Protein AF-A0A1G9WQI9-F1 (afdb_monomer_lite)

Foldseek 3Di:
DDDDPPPPPPPPPDPVVPDDPVRVVVVVVVVVVPCDPVNVVVVVCCVVPVDDPDPPDPDDDDDDDDDDDDPVCVVVCVVVPDDDDDDDDPDDDPPVVVVVVVVVVVVVVVVVVVVVVVVVVVVVVVVVVD

Structure (mmCIF, N/CA/C/O backbone):
data_AF-A0A1G9WQI9-F1
#
_entry.id   AF-A0A1G9WQI9-F1
#
loop_
_atom_site.group_PDB
_atom_site.id
_atom_site.type_symbol
_atom_site.label_atom_id
_atom_site.label_alt_id
_atom_site.label_comp_id
_atom_site.label_asym_id
_atom_site.label_entity_id
_atom_site.label_seq_id
_atom_site.pdbx_PDB_ins_code
_atom_site.Cartn_x
_atom_site.Cartn_y
_atom_site.Cartn_z
_atom_site.occupancy
_atom_site.B_iso_or_equiv
_atom_site.auth_seq_id
_atom_site.auth_comp_id
_atom_site.auth_asym_id
_atom_site.auth_atom_id
_atom_site.pdbx_PDB_model_num
ATOM 1 N N . MET A 1 1 ? 47.492 -28.132 3.626 1.00 38.50 1 MET A N 1
ATOM 2 C CA . MET A 1 1 ? 46.701 -26.914 3.863 1.00 38.50 1 MET A CA 1
ATOM 3 C C . MET A 1 1 ? 47.165 -25.924 2.818 1.00 38.50 1 MET A C 1
ATOM 5 O O . MET A 1 1 ? 48.304 -25.493 2.900 1.00 38.50 1 MET A O 1
ATOM 9 N N . ALA A 1 2 ? 46.373 -25.748 1.763 1.00 44.03 2 ALA A N 1
ATOM 10 C CA . ALA A 1 2 ? 46.532 -24.643 0.828 1.00 44.03 2 ALA A CA 1
ATOM 11 C C . ALA A 1 2 ? 45.592 -23.553 1.345 1.00 44.03 2 ALA A C 1
ATOM 13 O O . ALA A 1 2 ? 44.427 -23.853 1.609 1.00 44.03 2 ALA A O 1
ATOM 14 N N . GLU A 1 3 ? 46.137 -22.375 1.622 1.00 46.25 3 GLU A N 1
ATOM 15 C CA . GLU A 1 3 ? 45.360 -21.202 2.004 1.00 46.25 3 GLU A CA 1
ATOM 16 C C . GLU A 1 3 ? 44.671 -20.694 0.737 1.00 46.25 3 GLU A C 1
ATOM 18 O O . GLU A 1 3 ? 45.319 -20.401 -0.266 1.00 46.25 3 GLU A O 1
ATOM 23 N N . ASP A 1 4 ? 43.346 -20.736 0.775 1.00 50.75 4 ASP A N 1
ATOM 24 C CA . ASP A 1 4 ? 42.438 -20.236 -0.244 1.00 50.75 4 ASP A CA 1
ATOM 25 C C . ASP A 1 4 ? 42.383 -18.712 -0.065 1.00 50.75 4 ASP A C 1
ATOM 27 O O . ASP A 1 4 ? 41.780 -18.217 0.887 1.00 50.75 4 ASP A O 1
ATOM 31 N N . GLU A 1 5 ? 43.098 -17.960 -0.906 1.00 54.00 5 GLU A N 1
ATOM 32 C CA . GLU A 1 5 ? 42.885 -16.515 -1.041 1.00 54.00 5 GLU A CA 1
ATOM 33 C C . GLU A 1 5 ? 41.552 -16.301 -1.770 1.00 54.00 5 GLU A C 1
ATOM 35 O O . GLU A 1 5 ? 41.498 -16.029 -2.969 1.00 54.00 5 GLU A O 1
ATOM 40 N N . GLU A 1 6 ? 40.455 -16.447 -1.028 1.00 50.56 6 GLU A N 1
ATOM 41 C CA . GLU A 1 6 ? 39.161 -15.888 -1.395 1.00 50.56 6 GLU A CA 1
ATOM 42 C C . GLU A 1 6 ? 39.285 -14.362 -1.283 1.00 50.56 6 GLU A C 1
ATOM 44 O O . GLU A 1 6 ? 39.071 -13.763 -0.228 1.00 50.56 6 GLU A O 1
ATOM 49 N N . THR A 1 7 ? 39.679 -13.707 -2.377 1.00 51.81 7 THR A N 1
ATOM 50 C CA . THR A 1 7 ? 39.376 -12.290 -2.597 1.00 51.81 7 THR A CA 1
ATOM 51 C C . THR A 1 7 ? 37.861 -12.139 -2.669 1.00 51.81 7 THR A C 1
ATOM 53 O O . THR A 1 7 ? 37.278 -12.115 -3.752 1.00 51.81 7 THR A O 1
ATOM 56 N N . GLY A 1 8 ? 37.224 -12.094 -1.500 1.00 46.09 8 GLY A N 1
ATOM 57 C CA . GLY A 1 8 ? 35.852 -11.653 -1.349 1.00 46.09 8 GLY A CA 1
ATOM 58 C C . GLY A 1 8 ? 35.792 -10.184 -1.736 1.00 46.09 8 GLY A C 1
ATOM 59 O O . GLY A 1 8 ? 36.440 -9.340 -1.116 1.00 46.09 8 GLY A O 1
ATOM 60 N N . GLU A 1 9 ? 35.050 -9.881 -2.792 1.00 54.41 9 GLU A N 1
ATOM 61 C CA . GLU A 1 9 ? 34.632 -8.518 -3.085 1.00 54.41 9 GLU A CA 1
ATOM 62 C C . GLU A 1 9 ? 33.808 -8.038 -1.883 1.00 54.41 9 GLU A C 1
ATOM 64 O O . GLU A 1 9 ? 32.671 -8.468 -1.676 1.00 54.41 9 GLU A O 1
ATOM 69 N N . GLU A 1 10 ? 34.410 -7.208 -1.028 1.00 46.00 10 GLU A N 1
ATOM 70 C CA . GLU A 1 10 ? 33.687 -6.583 0.073 1.00 46.00 10 GLU A CA 1
ATOM 71 C C . GLU A 1 10 ? 32.509 -5.796 -0.517 1.00 46.00 10 GLU A C 1
ATOM 73 O O . GLU A 1 10 ? 32.714 -4.988 -1.433 1.00 46.00 10 GLU A O 1
ATOM 78 N N . PRO A 1 11 ? 31.271 -5.978 -0.022 1.00 51.12 11 PRO A N 1
ATOM 79 C CA . PRO A 1 11 ? 30.208 -5.071 -0.394 1.00 51.12 11 PRO A CA 1
ATOM 80 C C . PRO A 1 11 ? 30.623 -3.693 0.127 1.00 51.12 11 PRO A C 1
ATOM 82 O O . PRO A 1 11 ? 30.712 -3.482 1.337 1.00 51.12 11 PRO A O 1
ATOM 85 N N . GLN A 1 12 ? 30.903 -2.762 -0.787 1.00 52.47 12 GLN A N 1
ATOM 86 C CA . GLN A 1 12 ? 31.061 -1.342 -0.484 1.00 52.47 12 GLN A CA 1
ATOM 87 C C . GLN A 1 12 ? 29.726 -0.837 0.076 1.00 52.47 12 GLN A C 1
ATOM 89 O O . GLN A 1 12 ? 28.878 -0.347 -0.654 1.00 52.47 12 GLN A O 1
ATOM 94 N N . ASN A 1 13 ? 29.484 -1.061 1.362 1.00 55.41 13 ASN A N 1
ATOM 95 C CA . ASN A 1 13 ? 28.204 -0.791 2.018 1.00 55.41 13 ASN A CA 1
ATOM 96 C C . ASN A 1 13 ? 28.437 -0.096 3.366 1.00 55.41 13 ASN A C 1
ATOM 98 O O . ASN A 1 13 ? 27.803 -0.407 4.367 1.00 55.41 13 ASN A O 1
ATOM 102 N N . GLY A 1 14 ? 29.410 0.821 3.396 1.00 48.91 14 GLY A N 1
ATOM 103 C CA . GLY A 1 14 ? 29.753 1.617 4.581 1.00 48.91 14 GLY A CA 1
ATOM 104 C C . GLY A 1 14 ? 29.480 3.119 4.447 1.00 48.91 14 GLY A C 1
ATOM 105 O O . GLY A 1 14 ? 29.359 3.802 5.461 1.00 48.91 14 GLY A O 1
ATOM 106 N N . ASP A 1 15 ? 29.348 3.642 3.224 1.00 55.50 15 ASP A N 1
ATOM 107 C CA . ASP A 1 15 ? 29.126 5.079 2.982 1.00 55.50 15 ASP A CA 1
ATOM 108 C C . ASP A 1 15 ? 27.662 5.435 2.685 1.00 55.50 15 ASP A C 1
ATOM 110 O O . ASP A 1 15 ? 27.250 6.582 2.847 1.00 55.50 15 ASP A O 1
ATOM 114 N N . ASP A 1 16 ? 26.829 4.460 2.315 1.00 58.69 16 ASP A N 1
ATOM 115 C CA . ASP A 1 16 ? 25.435 4.717 1.933 1.00 58.69 16 ASP A CA 1
ATOM 116 C C . ASP A 1 16 ? 24.482 4.896 3.124 1.00 58.69 16 ASP A C 1
ATOM 118 O O . ASP A 1 16 ? 23.360 5.379 2.958 1.00 58.69 16 ASP A O 1
ATOM 122 N N . GLU A 1 17 ? 24.915 4.522 4.329 1.00 60.25 17 GLU A N 1
ATOM 123 C CA . GLU A 1 17 ? 24.130 4.644 5.565 1.00 60.25 17 GLU A CA 1
ATOM 124 C C . GLU A 1 17 ? 24.235 6.038 6.209 1.00 60.25 17 GLU A C 1
ATOM 126 O O . GLU A 1 17 ? 23.449 6.370 7.096 1.00 60.25 17 GLU A O 1
ATOM 131 N N . GLN A 1 18 ? 25.172 6.873 5.743 1.00 59.06 18 GLN A N 1
ATOM 132 C CA . GLN A 1 18 ? 25.392 8.238 6.240 1.00 59.06 18 GLN A CA 1
ATOM 133 C C . GLN A 1 18 ? 24.839 9.324 5.301 1.00 59.06 18 GLN A C 1
ATOM 135 O O . GLN A 1 18 ? 24.747 10.488 5.697 1.00 59.06 18 GLN A O 1
ATOM 140 N N . LYS A 1 19 ? 24.430 8.954 4.080 1.00 73.56 19 LYS A N 1
ATOM 141 C CA . LYS A 1 19 ? 23.842 9.872 3.098 1.00 73.56 19 LYS A CA 1
ATOM 142 C C . LYS A 1 19 ? 22.421 10.250 3.496 1.00 73.56 19 LYS A C 1
ATOM 144 O O . LYS A 1 19 ? 21.593 9.410 3.857 1.00 73.56 19 LYS A O 1
ATOM 149 N N . SER A 1 20 ? 22.104 11.536 3.404 1.00 86.94 20 SER A N 1
ATOM 150 C CA . SER A 1 20 ? 20.742 12.017 3.657 1.00 86.94 20 SER A CA 1
ATOM 151 C C . SER A 1 20 ? 19.766 11.410 2.644 1.00 86.94 20 SER A C 1
ATOM 153 O O . SER A 1 20 ? 20.114 11.206 1.485 1.00 86.94 20 SER A O 1
ATOM 155 N N . PHE A 1 21 ? 18.503 11.184 3.025 1.00 86.19 21 PHE A N 1
ATOM 156 C CA . PHE A 1 21 ? 17.476 10.692 2.091 1.00 86.19 21 PHE A CA 1
ATOM 157 C C . PHE A 1 21 ? 17.406 11.527 0.798 1.00 86.19 21 PHE A C 1
ATOM 159 O O . PHE A 1 21 ? 17.184 10.982 -0.277 1.00 86.19 21 PHE A O 1
ATOM 166 N N . ARG A 1 22 ? 17.641 12.844 0.884 1.00 89.38 22 ARG A N 1
ATOM 167 C CA . ARG A 1 22 ? 17.687 13.728 -0.294 1.00 89.38 22 ARG A CA 1
ATOM 168 C C . ARG A 1 22 ? 18.877 13.443 -1.208 1.00 89.38 22 ARG A C 1
ATOM 170 O O . ARG A 1 22 ? 18.710 13.448 -2.417 1.00 89.38 22 ARG A O 1
ATOM 177 N N . GLU A 1 23 ? 20.029 13.152 -0.625 1.00 87.56 23 GLU A N 1
ATOM 178 C CA . GLU A 1 23 ? 21.264 12.829 -1.339 1.00 87.56 23 GLU A CA 1
ATOM 179 C C . GLU A 1 23 ? 21.157 11.464 -2.027 1.00 87.56 23 GLU A C 1
ATOM 181 O O . GLU A 1 23 ? 21.450 11.350 -3.209 1.00 87.56 23 GLU A O 1
ATOM 186 N N . ARG A 1 24 ? 20.591 10.456 -1.348 1.00 89.38 24 ARG A N 1
ATOM 187 C CA . ARG A 1 24 ? 20.307 9.148 -1.963 1.00 89.38 24 ARG A CA 1
ATOM 188 C C . ARG A 1 24 ? 19.308 9.253 -3.124 1.00 89.38 24 ARG A C 1
ATOM 190 O O . ARG A 1 24 ? 19.394 8.497 -4.085 1.00 89.38 24 ARG A O 1
ATOM 197 N N . VAL A 1 25 ? 18.344 10.174 -3.049 1.00 92.12 25 VAL A N 1
ATOM 198 C CA . VAL A 1 25 ? 17.393 10.425 -4.146 1.00 92.12 25 VAL A CA 1
ATOM 199 C C . VAL A 1 25 ? 18.064 11.138 -5.321 1.00 92.12 25 VAL A C 1
ATOM 201 O O . VAL A 1 25 ? 17.791 10.777 -6.465 1.00 92.12 25 VAL A O 1
ATOM 204 N N . GLU A 1 26 ? 18.928 12.121 -5.060 1.00 91.00 26 GLU A N 1
ATOM 205 C CA . GLU A 1 26 ? 19.719 12.779 -6.107 1.00 91.00 26 GLU A CA 1
ATOM 206 C C . GLU A 1 26 ? 20.676 11.793 -6.787 1.00 91.00 26 GLU A C 1
ATOM 208 O O . GLU A 1 26 ? 20.692 11.738 -8.012 1.00 91.00 26 GLU A O 1
ATOM 213 N N . GLU A 1 27 ? 21.333 10.912 -6.030 1.00 87.88 27 GLU A N 1
ATOM 214 C CA . GLU A 1 27 ? 22.189 9.844 -6.566 1.00 87.88 27 GLU A CA 1
ATOM 215 C C . GLU A 1 27 ? 21.414 8.887 -7.488 1.00 87.88 27 GLU A C 1
ATOM 217 O O . GLU A 1 27 ? 21.874 8.537 -8.573 1.00 87.88 27 GLU A O 1
ATOM 222 N N . ILE A 1 28 ? 20.202 8.474 -7.099 1.00 88.19 28 ILE A N 1
ATOM 223 C CA . ILE A 1 28 ? 19.358 7.613 -7.947 1.00 88.19 28 ILE A CA 1
ATOM 224 C C . ILE A 1 28 ? 18.946 8.342 -9.229 1.00 88.19 28 ILE A C 1
ATOM 226 O O . ILE A 1 28 ? 18.810 7.712 -10.279 1.00 88.19 28 ILE A O 1
ATOM 230 N N . ARG A 1 29 ? 18.699 9.652 -9.150 1.00 88.31 29 ARG A N 1
ATOM 231 C CA . ARG A 1 29 ? 18.328 10.457 -10.313 1.00 88.31 29 ARG A CA 1
ATOM 232 C C . ARG A 1 29 ? 19.498 10.589 -11.282 1.00 88.31 29 ARG A C 1
ATOM 234 O O . ARG A 1 29 ? 19.297 10.351 -12.466 1.00 88.31 29 ARG A O 1
ATOM 241 N N . GLU A 1 30 ? 20.683 10.899 -10.775 1.00 87.56 30 GLU A N 1
ATOM 242 C CA . GLU A 1 30 ? 21.908 11.011 -11.567 1.00 87.56 30 GLU A CA 1
ATOM 243 C C . GLU A 1 30 ? 22.268 9.669 -12.209 1.00 87.56 30 GLU A C 1
ATOM 245 O O . GLU A 1 30 ? 22.377 9.596 -13.427 1.00 87.56 30 GLU A O 1
ATOM 250 N N . ARG A 1 31 ? 22.271 8.569 -11.440 1.00 83.19 31 ARG A N 1
ATOM 251 C CA . ARG A 1 31 ? 22.523 7.218 -11.972 1.00 83.19 31 ARG A CA 1
ATOM 252 C C . ARG A 1 31 ? 21.534 6.830 -13.069 1.00 83.19 31 ARG A C 1
ATOM 254 O O . ARG A 1 31 ? 21.913 6.187 -14.038 1.00 83.19 31 ARG A O 1
ATOM 261 N N . ARG A 1 32 ? 20.261 7.218 -12.932 1.00 79.38 32 ARG A N 1
ATOM 262 C CA . ARG A 1 32 ? 19.271 7.011 -13.996 1.00 79.38 32 ARG A CA 1
ATOM 263 C C . ARG A 1 32 ? 19.586 7.865 -15.214 1.00 79.38 32 ARG A C 1
ATOM 265 O O . ARG A 1 32 ? 19.417 7.366 -16.311 1.00 79.38 32 ARG A O 1
ATOM 272 N N . GLU A 1 33 ? 19.979 9.123 -15.054 1.00 81.94 33 GLU A N 1
ATOM 273 C CA . GLU A 1 33 ? 20.291 10.025 -16.172 1.00 81.94 33 GLU A CA 1
ATOM 274 C C . GLU A 1 33 ? 21.592 9.635 -16.905 1.00 81.94 33 GLU A C 1
ATOM 276 O O . GLU A 1 33 ? 21.670 9.823 -18.118 1.00 81.94 33 GLU A O 1
ATOM 281 N N . GLU A 1 34 ? 22.566 9.046 -16.204 1.00 76.69 34 GLU A N 1
ATOM 282 C CA . GLU A 1 34 ? 23.818 8.515 -16.766 1.00 76.69 34 GLU A CA 1
ATOM 283 C C . GLU A 1 34 ? 23.641 7.187 -17.516 1.00 76.69 34 GLU A C 1
ATOM 285 O O . GLU A 1 34 ? 24.384 6.913 -18.458 1.00 76.69 34 GLU A O 1
ATOM 290 N N . GLU A 1 35 ? 22.658 6.370 -17.127 1.00 73.19 35 GLU A N 1
ATOM 291 C CA . GLU A 1 35 ? 22.325 5.122 -17.819 1.00 73.19 35 GLU A CA 1
ATOM 292 C C . GLU A 1 35 ? 21.718 5.458 -19.190 1.00 73.19 35 GLU A C 1
ATOM 294 O O . GLU A 1 35 ? 20.603 5.997 -19.278 1.00 73.19 35 GLU A O 1
ATOM 299 N N . SER A 1 36 ? 22.460 5.173 -20.266 1.00 72.69 36 SER A N 1
ATOM 300 C CA . SER A 1 36 ? 22.022 5.501 -21.620 1.00 72.69 36 SER A CA 1
ATOM 301 C C . SER A 1 36 ? 20.779 4.693 -21.999 1.00 72.69 36 SER A C 1
ATOM 303 O O . SER A 1 36 ? 20.520 3.605 -21.479 1.00 72.69 36 SER A O 1
ATOM 305 N N . ASP A 1 37 ? 19.981 5.211 -22.934 1.00 70.38 37 ASP A N 1
ATOM 306 C CA . ASP A 1 37 ? 18.807 4.479 -23.425 1.00 70.38 37 ASP A CA 1
ATOM 307 C C . ASP A 1 37 ? 19.186 3.140 -24.097 1.00 70.38 37 ASP A C 1
ATOM 309 O O . ASP A 1 37 ? 18.350 2.240 -24.187 1.00 70.38 37 ASP A O 1
ATOM 313 N N . GLU A 1 38 ? 20.441 2.995 -24.533 1.00 70.88 38 GLU A N 1
ATOM 314 C CA . GLU A 1 38 ? 21.018 1.754 -25.057 1.00 70.88 38 GLU A CA 1
ATOM 315 C C . GLU A 1 38 ? 21.325 0.753 -23.934 1.00 70.88 38 GLU A C 1
ATOM 317 O O . GLU A 1 38 ? 20.865 -0.385 -24.013 1.00 70.88 38 GLU A O 1
ATOM 322 N N . ASP A 1 39 ? 21.954 1.191 -22.839 1.00 77.56 39 ASP A N 1
ATOM 323 C CA . ASP A 1 39 ? 22.235 0.339 -21.669 1.00 77.56 39 ASP A CA 1
ATOM 324 C C . ASP A 1 39 ? 20.937 -0.159 -21.013 1.00 77.56 39 ASP A C 1
ATOM 326 O O . ASP A 1 39 ? 20.796 -1.330 -20.652 1.00 77.56 39 ASP A O 1
ATOM 330 N N . ARG A 1 40 ? 19.923 0.715 -20.924 1.00 79.06 40 ARG A N 1
ATOM 331 C CA . ARG A 1 40 ? 18.593 0.335 -20.420 1.00 79.06 40 ARG A CA 1
ATOM 332 C C . ARG A 1 40 ? 17.909 -0.688 -21.316 1.00 79.06 40 ARG A C 1
ATOM 334 O O . ARG A 1 40 ? 17.206 -1.563 -20.807 1.00 79.06 40 ARG A O 1
ATOM 341 N N . ARG A 1 41 ? 18.067 -0.561 -22.638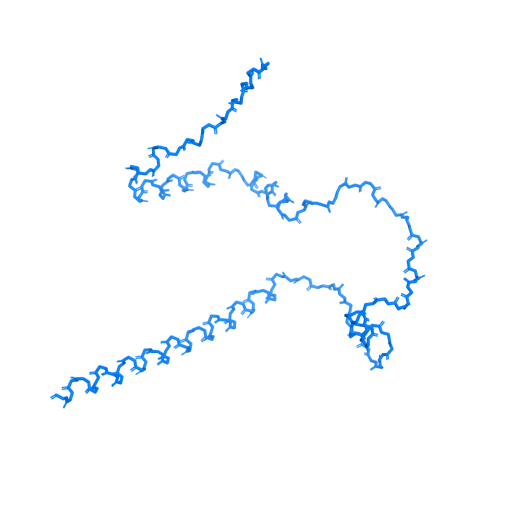 1.00 78.12 41 ARG A N 1
ATOM 342 C CA . ARG A 1 41 ? 17.503 -1.505 -23.608 1.00 78.12 41 ARG A CA 1
ATOM 343 C C . ARG A 1 41 ? 18.183 -2.859 -23.486 1.00 78.12 41 ARG A C 1
ATOM 345 O O . ARG A 1 41 ? 17.477 -3.854 -23.402 1.00 78.12 41 ARG A O 1
ATOM 352 N N . GLU A 1 42 ? 19.507 -2.893 -23.423 1.00 77.06 42 GLU A N 1
ATOM 353 C CA . GLU A 1 42 ? 20.277 -4.131 -23.300 1.00 77.06 42 GLU A CA 1
ATOM 354 C C . GLU A 1 42 ? 19.951 -4.862 -21.989 1.00 77.06 42 GLU A C 1
ATOM 356 O O . GLU A 1 42 ? 19.636 -6.051 -21.999 1.00 77.06 42 GLU A O 1
ATOM 361 N N . ARG A 1 43 ? 19.867 -4.131 -20.871 1.00 80.19 43 ARG A N 1
ATOM 362 C CA . ARG A 1 43 ? 19.451 -4.681 -19.573 1.00 80.19 43 ARG A CA 1
ATOM 363 C C . ARG A 1 43 ? 18.017 -5.215 -19.582 1.00 80.19 43 ARG A C 1
ATOM 365 O O . ARG A 1 43 ? 17.719 -6.235 -18.962 1.00 80.19 43 ARG A O 1
ATOM 372 N N . MET A 1 44 ? 17.109 -4.523 -20.268 1.00 75.12 44 MET A N 1
ATOM 373 C CA . MET A 1 44 ? 15.720 -4.959 -20.418 1.00 75.12 44 MET A CA 1
ATOM 374 C C . MET A 1 44 ? 15.609 -6.183 -21.336 1.00 75.12 44 MET A C 1
ATOM 376 O O . MET A 1 44 ? 14.839 -7.089 -21.031 1.00 75.12 44 MET A O 1
ATOM 380 N N . GLU A 1 45 ? 16.394 -6.246 -22.413 1.00 76.06 45 GLU A N 1
ATOM 381 C CA . GLU A 1 45 ? 16.504 -7.406 -23.306 1.00 76.06 45 GLU A CA 1
ATOM 382 C C . GLU A 1 45 ? 17.105 -8.620 -22.585 1.00 76.06 45 GLU A C 1
ATOM 384 O O . GLU A 1 45 ? 16.629 -9.736 -22.780 1.00 76.06 45 GLU A O 1
ATOM 389 N N . GLU A 1 46 ? 18.069 -8.425 -21.685 1.00 72.00 46 GLU A N 1
ATOM 390 C CA . GLU A 1 46 ? 18.625 -9.488 -20.842 1.00 72.00 46 GLU A CA 1
ATOM 391 C C . GLU A 1 46 ? 17.585 -10.028 -19.846 1.00 72.00 46 GLU A C 1
ATOM 393 O O . GLU A 1 46 ? 17.394 -11.242 -19.727 1.00 72.00 46 GLU A O 1
ATOM 398 N N . MET A 1 47 ? 16.843 -9.137 -19.180 1.00 70.38 47 MET A N 1
ATOM 399 C CA . MET A 1 47 ? 15.791 -9.521 -18.230 1.00 70.38 47 MET A CA 1
ATOM 400 C C . MET A 1 47 ? 14.534 -10.099 -18.905 1.00 70.38 47 MET A C 1
ATOM 402 O O . MET A 1 47 ? 13.849 -10.919 -18.295 1.00 70.38 47 MET A O 1
ATOM 406 N N . MET A 1 48 ? 14.226 -9.715 -20.151 1.00 68.19 48 MET A N 1
ATOM 407 C CA . MET A 1 48 ? 13.114 -10.272 -20.941 1.00 68.19 48 MET A CA 1
ATOM 408 C C . MET A 1 48 ? 13.504 -11.486 -21.797 1.00 68.19 48 MET A C 1
ATOM 410 O O . MET A 1 48 ? 12.626 -12.204 -22.275 1.00 68.19 48 MET A O 1
ATOM 414 N N . GLY A 1 49 ? 14.797 -11.711 -22.028 1.00 63.09 49 GLY A N 1
ATOM 415 C CA . GLY A 1 49 ? 15.284 -12.539 -23.133 1.00 63.09 49 GLY A CA 1
ATOM 416 C C . GLY A 1 49 ? 16.475 -13.430 -22.800 1.00 63.09 49 GLY A C 1
ATOM 417 O O . GLY A 1 49 ? 17.134 -13.912 -23.724 1.00 63.09 49 GLY A O 1
ATOM 418 N N . GLY A 1 50 ? 16.727 -13.715 -21.519 1.00 56.25 50 GLY A N 1
ATOM 419 C CA . GLY A 1 50 ? 17.688 -14.720 -21.043 1.00 56.25 50 GLY A CA 1
ATOM 420 C C . GLY A 1 50 ? 17.337 -16.167 -21.430 1.00 56.25 50 GLY A C 1
ATOM 421 O O . GLY A 1 50 ? 17.194 -17.037 -20.575 1.00 56.25 50 GLY A O 1
ATOM 422 N N . GLY A 1 51 ? 17.178 -16.436 -22.726 1.00 55.16 51 GLY A N 1
ATOM 423 C CA . GLY A 1 51 ? 16.848 -17.741 -23.286 1.00 55.16 51 GLY A CA 1
ATOM 424 C C . GLY A 1 51 ? 16.371 -17.660 -24.734 1.00 55.16 51 GLY A C 1
ATOM 425 O O . GLY A 1 51 ? 15.236 -18.024 -25.022 1.00 55.16 51 GLY A O 1
ATOM 426 N N . GLY A 1 52 ? 17.204 -17.186 -25.666 1.00 50.84 52 GLY A N 1
ATOM 427 C CA . GLY A 1 52 ? 16.732 -17.025 -27.047 1.00 50.84 52 GLY A CA 1
ATOM 428 C C . GLY A 1 52 ? 17.784 -16.847 -28.131 1.00 50.84 52 GLY A C 1
ATOM 429 O O . GLY A 1 52 ? 17.498 -16.209 -29.134 1.00 50.84 52 GLY A O 1
ATOM 430 N N . GLY A 1 53 ? 18.985 -17.398 -27.953 1.00 47.59 53 GLY A N 1
ATOM 431 C CA . GLY A 1 53 ? 20.070 -17.301 -28.936 1.00 47.59 53 GLY A CA 1
ATOM 432 C C . GLY A 1 53 ? 20.830 -18.606 -29.165 1.00 47.59 53 GLY A C 1
ATOM 433 O O . GLY A 1 53 ? 22.006 -18.575 -29.507 1.00 47.59 53 GLY A O 1
ATOM 434 N N . GLY A 1 54 ? 20.198 -19.762 -28.949 1.00 46.47 54 GLY A N 1
ATOM 435 C CA . GLY A 1 54 ? 20.705 -21.034 -29.472 1.00 46.47 54 GLY A CA 1
ATOM 436 C C . GLY A 1 54 ? 20.260 -21.200 -30.931 1.00 46.47 54 GLY A C 1
ATOM 437 O O . GLY A 1 54 ? 19.120 -20.843 -31.231 1.00 46.47 54 GLY A O 1
ATOM 438 N N . PRO A 1 55 ? 21.095 -21.730 -31.847 1.00 48.22 55 PRO A N 1
ATOM 439 C CA . PRO A 1 55 ? 20.736 -21.921 -33.253 1.00 48.22 55 PRO A CA 1
ATOM 440 C C . PRO A 1 55 ? 19.684 -23.033 -33.419 1.00 48.22 55 PRO A C 1
ATOM 442 O O . PRO A 1 55 ? 19.968 -24.137 -33.872 1.00 48.22 55 PRO A O 1
ATOM 445 N N . GLY A 1 56 ? 18.442 -22.726 -33.054 1.00 41.97 56 GLY A N 1
ATOM 446 C CA . GLY A 1 56 ? 17.231 -23.454 -33.402 1.00 41.97 56 GLY A CA 1
ATOM 447 C C . GLY A 1 56 ? 16.658 -22.884 -34.690 1.00 41.97 56 GLY A C 1
ATOM 448 O O . GLY A 1 56 ? 15.626 -22.219 -34.688 1.00 41.97 56 GLY A O 1
ATOM 449 N N . GLY A 1 57 ? 17.371 -23.116 -35.792 1.00 46.09 57 GLY A N 1
ATOM 450 C CA . GLY A 1 57 ? 16.818 -22.959 -37.130 1.00 46.09 57 GLY A CA 1
ATOM 451 C C . GLY A 1 57 ? 15.610 -23.887 -37.359 1.00 46.09 57 GLY A C 1
ATOM 452 O O . GLY A 1 57 ? 15.340 -24.783 -36.558 1.00 46.09 57 GLY A O 1
ATOM 453 N N . PRO A 1 58 ? 14.869 -23.694 -38.461 1.00 53.56 58 PRO A N 1
ATOM 454 C CA . PRO A 1 58 ? 13.642 -24.429 -38.753 1.00 53.56 58 PRO A CA 1
ATOM 455 C C . PRO A 1 58 ? 13.921 -25.930 -38.935 1.00 53.56 58 PRO A C 1
ATOM 457 O O . PRO A 1 58 ? 14.419 -26.355 -39.976 1.00 53.56 58 PRO A O 1
ATOM 460 N N . GLY A 1 59 ? 13.584 -26.748 -37.936 1.00 53.06 59 GLY A N 1
ATOM 461 C CA . GLY A 1 59 ? 13.708 -28.201 -38.041 1.00 53.06 59 GLY A CA 1
ATOM 462 C C . GLY A 1 59 ? 13.396 -28.944 -36.746 1.00 53.06 59 GLY A C 1
ATOM 463 O O . GLY A 1 59 ? 14.186 -28.927 -35.811 1.00 53.06 59 GLY A O 1
ATOM 464 N N . GLY A 1 60 ? 12.270 -29.659 -36.718 1.00 40.22 60 GLY A N 1
ATOM 465 C CA . GLY A 1 60 ? 11.998 -30.648 -35.676 1.00 40.22 60 GLY A CA 1
ATOM 466 C C . GLY A 1 60 ? 10.586 -31.236 -35.723 1.00 40.22 60 GLY A C 1
ATOM 467 O O . GLY A 1 60 ? 9.722 -30.780 -34.981 1.00 40.22 60 GLY A O 1
ATOM 468 N N . PRO A 1 61 ? 10.316 -32.249 -36.565 1.00 60.84 61 PRO A N 1
ATOM 469 C CA . PRO A 1 61 ? 9.116 -33.067 -36.455 1.00 60.84 61 PRO A CA 1
ATOM 470 C C . PRO A 1 61 ? 9.330 -34.121 -35.361 1.00 60.84 61 PRO A C 1
ATOM 472 O O . PRO A 1 61 ? 10.021 -35.115 -35.572 1.00 60.84 61 PRO A O 1
ATOM 475 N N . GLY A 1 62 ? 8.748 -33.923 -34.182 1.00 50.91 62 GLY A N 1
ATOM 476 C CA . GLY A 1 62 ? 8.822 -34.938 -33.133 1.00 50.91 62 GLY A CA 1
ATOM 477 C C . GLY A 1 62 ? 8.211 -34.479 -31.824 1.00 50.91 62 GLY A C 1
ATOM 478 O O . GLY A 1 62 ? 8.808 -33.690 -31.105 1.00 50.91 62 GLY A O 1
ATOM 479 N N . GLY A 1 63 ? 7.025 -34.994 -31.510 1.00 46.25 63 GLY A N 1
ATOM 480 C CA . GLY A 1 63 ? 6.402 -34.743 -30.212 1.00 46.25 63 GLY A CA 1
ATOM 481 C C . GLY A 1 63 ? 4.929 -35.111 -30.112 1.00 46.25 63 GLY A C 1
ATOM 482 O O . GLY A 1 63 ? 4.203 -34.479 -29.358 1.00 46.25 63 GLY A O 1
ATOM 483 N N . MET A 1 64 ? 4.462 -36.098 -30.880 1.00 63.88 64 MET A N 1
ATOM 484 C CA . MET A 1 64 ? 3.164 -36.724 -30.636 1.00 63.88 64 MET A CA 1
ATOM 485 C C . MET A 1 64 ? 3.416 -37.947 -29.743 1.00 63.88 64 MET A C 1
ATOM 487 O O . MET A 1 64 ? 3.978 -38.940 -30.196 1.00 63.88 64 MET A O 1
ATOM 491 N N . GLY A 1 65 ? 3.061 -37.850 -28.464 1.00 49.59 65 GLY A N 1
ATOM 492 C CA . GLY A 1 65 ? 3.191 -38.926 -27.476 1.00 49.59 65 GLY A CA 1
ATOM 493 C C . GLY A 1 65 ? 3.183 -38.336 -26.067 1.00 49.59 65 GLY A C 1
ATOM 494 O O . GLY A 1 65 ? 3.865 -37.358 -25.816 1.00 49.59 65 GLY A O 1
ATOM 495 N N . GLY A 1 66 ? 2.431 -38.815 -25.091 1.00 50.22 66 GLY A N 1
ATOM 496 C CA . GLY A 1 66 ? 1.508 -39.929 -24.997 1.00 50.22 66 GLY A CA 1
ATOM 497 C C . GLY A 1 66 ? 0.813 -39.791 -23.639 1.00 50.22 66 GLY A C 1
ATOM 498 O O . GLY A 1 66 ? 1.358 -39.195 -22.709 1.00 50.22 66 GLY A O 1
ATOM 499 N N . GLY A 1 67 ? -0.421 -40.279 -23.547 1.00 59.97 67 GLY A N 1
ATOM 500 C CA . GLY A 1 67 ? -1.176 -40.289 -22.301 1.00 59.97 67 GLY A CA 1
ATOM 501 C C . GLY A 1 67 ? -0.547 -41.191 -21.236 1.00 59.97 67 GLY A C 1
ATOM 502 O O . GLY A 1 67 ? 0.052 -42.216 -21.550 1.00 59.97 67 GLY A O 1
ATOM 503 N N . GLY A 1 68 ? -0.774 -40.823 -19.973 1.00 61.38 68 GLY A N 1
ATOM 504 C CA . GLY A 1 68 ? -0.544 -41.673 -18.804 1.00 61.38 68 GLY A CA 1
ATOM 505 C C . GLY A 1 68 ? 0.739 -41.345 -18.047 1.00 61.38 68 GLY A C 1
ATOM 506 O O . GLY A 1 68 ? 1.816 -41.794 -18.418 1.00 61.38 68 GLY A O 1
ATOM 507 N N . GLY A 1 69 ? 0.614 -40.608 -16.937 1.00 57.28 69 GLY A N 1
ATOM 508 C CA . GLY A 1 69 ? 1.734 -40.482 -16.002 1.00 57.28 69 GLY A CA 1
ATOM 509 C C . GLY A 1 69 ? 1.549 -39.576 -14.787 1.00 57.28 69 GLY A C 1
ATOM 510 O O . GLY A 1 69 ? 2.164 -39.860 -13.771 1.00 57.28 69 GLY A O 1
ATOM 511 N N . ASN A 1 70 ? 0.692 -38.544 -14.827 1.00 57.12 70 ASN A N 1
ATOM 512 C CA . ASN A 1 70 ? 0.516 -37.616 -13.696 1.00 57.12 70 ASN A CA 1
ATOM 513 C C . ASN A 1 70 ? -0.971 -37.319 -13.410 1.00 57.12 70 ASN A C 1
ATOM 515 O O . ASN A 1 70 ? -1.708 -37.018 -14.351 1.00 57.12 70 ASN A O 1
ATOM 519 N N . PRO A 1 71 ? -1.430 -37.304 -12.139 1.00 59.91 71 PRO A N 1
ATOM 520 C CA . PRO A 1 71 ? -2.809 -36.931 -11.788 1.00 59.91 71 PRO A CA 1
ATOM 521 C C . PRO A 1 71 ? -3.133 -35.481 -12.191 1.00 59.91 71 PRO A C 1
ATOM 523 O O . PRO A 1 71 ? -4.263 -35.173 -12.561 1.00 59.91 71 PRO A O 1
ATOM 526 N N . PHE A 1 72 ? -2.113 -34.620 -12.234 1.00 56.47 72 PHE A N 1
ATOM 527 C CA . PHE A 1 72 ? -2.184 -33.265 -12.783 1.00 56.47 72 PHE A CA 1
ATOM 528 C C . PHE A 1 72 ? -2.390 -33.254 -14.310 1.00 56.47 72 PHE A C 1
ATOM 530 O O . PHE A 1 72 ? -3.206 -32.493 -14.826 1.00 56.47 72 PHE A O 1
ATOM 537 N N . ALA A 1 73 ? -1.745 -34.174 -15.037 1.00 60.72 73 ALA A N 1
ATOM 538 C CA . ALA A 1 73 ? -1.937 -34.337 -16.480 1.00 60.72 73 ALA A CA 1
ATOM 539 C C . ALA A 1 73 ? -3.309 -34.934 -16.832 1.00 60.72 73 ALA A C 1
ATOM 541 O O . ALA A 1 73 ? -3.754 -34.814 -17.964 1.00 60.72 73 ALA A O 1
ATOM 542 N N . GLN A 1 74 ? -4.003 -35.550 -15.876 1.00 60.06 74 GLN A N 1
ATOM 543 C CA . GLN A 1 74 ? -5.363 -36.057 -16.055 1.00 60.06 74 GLN A CA 1
ATOM 544 C C . GLN A 1 74 ? -6.403 -34.932 -15.916 1.00 60.06 74 GLN A C 1
ATOM 546 O O . GLN A 1 74 ? -7.396 -34.917 -16.638 1.00 60.06 74 GLN A O 1
ATOM 551 N N . MET A 1 75 ? -6.132 -33.944 -15.054 1.00 59.03 75 MET A N 1
ATOM 552 C CA . MET A 1 75 ? -6.947 -32.732 -14.921 1.00 59.03 75 MET A CA 1
ATOM 553 C C . MET A 1 75 ? -6.705 -31.746 -16.078 1.00 59.03 75 MET A C 1
ATOM 555 O O . MET A 1 75 ? -7.662 -31.200 -16.617 1.00 59.03 75 MET A O 1
ATOM 559 N N . MET A 1 76 ? -5.455 -31.590 -16.537 1.00 59.41 76 MET A N 1
ATOM 560 C CA . MET A 1 76 ? -5.133 -30.841 -17.767 1.00 59.41 76 MET A CA 1
ATOM 561 C C . MET A 1 76 ? -5.505 -31.596 -19.056 1.00 59.41 76 MET A C 1
ATOM 563 O O . MET A 1 76 ? -5.919 -30.988 -20.042 1.00 59.41 76 MET A O 1
ATOM 567 N N . GLY A 1 77 ? -5.408 -32.925 -19.063 1.00 54.47 77 GLY A N 1
ATOM 568 C CA . GLY A 1 77 ? -5.769 -33.771 -20.204 1.00 54.47 77 GLY A CA 1
ATOM 569 C C . GLY A 1 77 ? -7.270 -33.791 -20.493 1.00 54.47 77 GLY A C 1
ATOM 570 O O . GLY A 1 77 ? -7.661 -34.030 -21.632 1.00 54.47 77 GLY A O 1
ATOM 571 N N . GLY A 1 78 ? -8.106 -33.466 -19.500 1.00 54.16 78 GLY A N 1
ATOM 572 C CA . GLY A 1 78 ? -9.553 -33.319 -19.675 1.00 54.16 78 GLY A CA 1
ATOM 573 C C . GLY A 1 78 ? -9.970 -32.094 -20.497 1.00 54.16 78 GLY A C 1
ATOM 574 O O . GLY A 1 78 ? -11.098 -32.050 -20.977 1.00 54.16 78 GLY A O 1
ATOM 575 N N . MET A 1 79 ? -9.074 -31.119 -20.694 1.00 53.97 79 MET A N 1
ATOM 576 C CA . MET A 1 79 ? -9.368 -29.887 -21.440 1.00 53.97 79 MET A CA 1
ATOM 577 C C . MET A 1 79 ? -8.542 -29.742 -22.729 1.00 53.97 79 MET A C 1
ATOM 579 O O . MET A 1 79 ? -8.933 -29.004 -23.627 1.00 53.97 79 MET A O 1
ATOM 583 N N . MET A 1 80 ? -7.453 -30.503 -22.876 1.00 60.12 80 MET A N 1
ATOM 584 C CA . MET A 1 80 ? -6.618 -30.542 -24.089 1.00 60.12 80 MET A CA 1
ATOM 585 C C . MET A 1 80 ? -6.754 -31.872 -24.858 1.00 60.12 80 MET A C 1
ATOM 587 O O . MET A 1 80 ? -5.873 -32.279 -25.610 1.00 60.12 80 MET A O 1
ATOM 591 N N . GLY A 1 81 ? -7.872 -32.571 -24.660 1.00 60.72 81 GLY A N 1
ATOM 592 C CA . GLY A 1 81 ? -8.140 -33.885 -25.237 1.00 60.72 81 GLY A CA 1
ATOM 593 C C . GLY A 1 81 ? -9.629 -34.106 -25.462 1.00 60.72 81 GLY A C 1
ATOM 594 O O . GLY A 1 81 ? -10.223 -34.974 -24.838 1.00 60.72 81 GLY A O 1
ATOM 595 N N . GLY A 1 82 ? -10.221 -33.321 -26.365 1.00 60.81 82 GLY A N 1
ATOM 596 C CA . GLY A 1 82 ? -11.559 -33.582 -26.902 1.00 60.81 82 GLY A CA 1
ATOM 597 C C . GLY A 1 82 ? -12.711 -32.995 -26.085 1.00 60.81 82 GLY A C 1
ATOM 598 O O . GLY A 1 82 ? -13.409 -33.710 -25.375 1.00 60.81 82 GLY A O 1
ATOM 599 N N . GLY A 1 83 ? -12.967 -31.700 -26.276 1.00 46.44 83 GLY A N 1
ATOM 600 C CA . GLY A 1 83 ? -14.216 -31.032 -25.899 1.00 46.44 83 GLY A CA 1
ATOM 601 C C . GLY A 1 83 ? -14.727 -30.185 -27.075 1.00 46.44 83 GLY A C 1
ATOM 602 O O . GLY A 1 83 ? -13.907 -29.587 -27.774 1.00 46.44 83 GLY A O 1
ATOM 603 N N . PRO A 1 84 ? -16.040 -30.170 -27.373 1.00 46.47 84 PRO A N 1
ATOM 604 C CA . PRO A 1 84 ? -16.578 -29.535 -28.573 1.00 46.47 84 PRO A CA 1
ATOM 605 C C . PRO A 1 84 ? -16.621 -28.005 -28.433 1.00 46.47 84 PRO A C 1
ATOM 607 O O . PRO A 1 84 ? -17.213 -27.481 -27.496 1.00 46.47 84 PRO A O 1
ATOM 610 N N . GLY A 1 85 ? -16.050 -27.304 -29.417 1.00 45.78 85 GLY A N 1
ATOM 611 C CA . GLY A 1 85 ? -16.002 -25.837 -29.501 1.00 45.78 85 GLY A CA 1
ATOM 612 C C . GLY A 1 85 ? -14.640 -25.327 -29.032 1.00 45.78 85 GLY A C 1
ATOM 613 O O . GLY A 1 85 ? -14.294 -25.440 -27.871 1.00 45.78 85 GLY A O 1
ATOM 614 N N . GLY A 1 86 ? -13.751 -24.851 -29.892 1.00 48.53 86 GLY A N 1
ATOM 615 C CA . GLY A 1 86 ? -14.004 -23.794 -30.858 1.00 48.53 86 GLY A CA 1
ATOM 616 C C . GLY A 1 86 ? -13.223 -22.562 -30.404 1.00 48.53 86 GLY A C 1
ATOM 617 O O . GLY A 1 86 ? -13.759 -21.749 -29.672 1.00 48.53 86 GLY A O 1
ATOM 618 N N . GLY A 1 87 ? -11.962 -22.477 -30.840 1.00 52.16 87 GLY A N 1
ATOM 619 C CA . GLY A 1 87 ? -11.187 -21.242 -30.999 1.00 52.16 87 GLY A CA 1
ATOM 620 C C . GLY A 1 87 ? -10.859 -20.415 -29.753 1.00 52.16 87 GLY A C 1
ATOM 621 O O . GLY A 1 87 ? -11.657 -19.588 -29.347 1.00 52.16 87 GLY A O 1
ATOM 622 N N . MET A 1 88 ? -9.617 -20.517 -29.275 1.00 45.97 88 MET A N 1
ATOM 623 C CA . MET A 1 88 ? -8.734 -19.357 -29.068 1.00 45.97 88 MET A CA 1
ATOM 624 C C . MET A 1 88 ? -7.323 -19.898 -28.806 1.00 45.97 88 MET A C 1
ATOM 626 O O . MET A 1 88 ? -7.098 -20.611 -27.832 1.00 45.97 88 MET A O 1
ATOM 630 N N . GLY A 1 89 ? -6.396 -19.661 -29.732 1.00 50.19 89 GLY A N 1
ATOM 631 C CA . GLY A 1 89 ? -5.005 -20.087 -29.582 1.00 50.19 89 GLY A CA 1
ATOM 632 C C . GLY A 1 89 ? -4.263 -19.252 -28.529 1.00 50.19 89 GLY A C 1
ATOM 633 O O . GLY A 1 89 ? -4.629 -18.097 -28.309 1.00 50.19 89 GLY A O 1
ATOM 634 N N . PRO A 1 90 ? -3.210 -19.799 -27.898 1.00 53.97 90 PRO A N 1
ATOM 635 C CA . PRO A 1 90 ? -2.315 -19.028 -27.046 1.00 53.97 90 PRO A CA 1
ATOM 636 C C . PRO A 1 90 ? -1.465 -18.118 -27.938 1.00 53.97 90 PRO A C 1
ATOM 638 O O . PRO A 1 90 ? -0.586 -18.577 -28.664 1.00 53.97 90 PRO A O 1
ATOM 641 N N . GLY A 1 91 ? -1.775 -16.827 -27.945 1.00 59.00 91 GLY A N 1
ATOM 642 C CA . GLY A 1 91 ? -1.051 -15.859 -28.759 1.00 59.00 91 GLY A CA 1
ATOM 643 C C . GLY A 1 91 ? -1.731 -14.503 -28.745 1.00 59.00 91 GLY A C 1
ATOM 644 O O . GLY A 1 91 ? -2.494 -14.189 -29.655 1.00 59.00 91 GLY A O 1
ATOM 645 N N . GLY A 1 92 ? -1.463 -13.704 -27.711 1.00 48.19 92 GLY A N 1
ATOM 646 C CA . GLY A 1 92 ?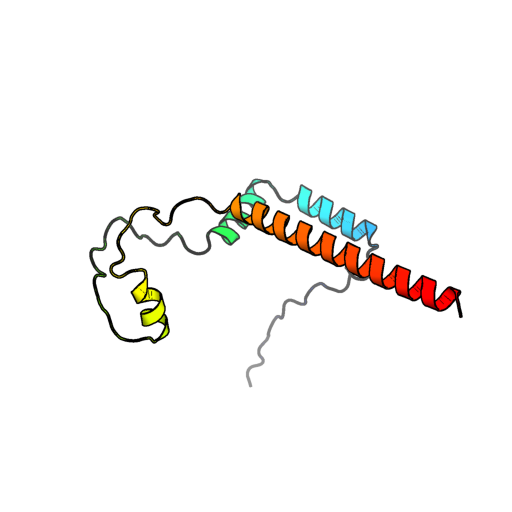 -2.050 -12.372 -27.611 1.00 48.19 92 GLY A CA 1
ATOM 647 C C . GLY A 1 92 ? -1.589 -11.530 -26.424 1.00 48.19 92 GLY A C 1
ATOM 648 O O . GLY A 1 92 ? -2.436 -11.099 -25.664 1.00 48.19 92 GLY A O 1
ATOM 649 N N . ARG A 1 93 ? -0.284 -11.246 -26.323 1.00 49.16 93 ARG A N 1
ATOM 650 C CA . ARG A 1 93 ? 0.268 -9.988 -25.771 1.00 49.16 93 ARG A CA 1
ATOM 651 C C . ARG A 1 93 ? -0.296 -9.525 -24.406 1.00 49.16 93 ARG A C 1
ATOM 653 O O . ARG A 1 93 ? -1.068 -8.568 -24.337 1.00 49.16 93 ARG A O 1
ATOM 660 N N . ASP A 1 94 ? 0.165 -10.156 -23.329 1.00 57.75 94 ASP A N 1
ATOM 661 C CA . ASP A 1 94 ? -0.075 -9.769 -21.928 1.00 57.75 94 ASP A CA 1
ATOM 662 C C . ASP A 1 94 ? 0.778 -8.557 -21.496 1.00 57.75 94 ASP A C 1
ATOM 664 O O . ASP A 1 94 ? 1.741 -8.679 -20.759 1.00 57.75 94 ASP A O 1
ATOM 668 N N . GLU A 1 95 ? 0.447 -7.363 -21.989 1.00 55.53 95 GLU A N 1
ATOM 669 C CA . GLU A 1 95 ? 0.908 -6.087 -21.387 1.00 55.53 95 GLU A CA 1
ATOM 670 C C . GLU A 1 95 ? -0.285 -5.190 -21.000 1.00 55.53 95 GLU A C 1
ATOM 672 O O . GLU A 1 95 ? -0.183 -4.317 -20.141 1.00 55.53 95 GLU A O 1
ATOM 677 N N . GLY A 1 96 ? -1.458 -5.413 -21.611 1.00 59.03 96 GLY A N 1
ATOM 678 C CA . GLY A 1 96 ? -2.718 -4.758 -21.237 1.00 59.03 96 GLY A CA 1
ATOM 679 C C . GLY A 1 96 ? -3.531 -5.526 -20.188 1.00 59.03 96 GLY A C 1
ATOM 680 O O . GLY A 1 96 ? -4.265 -4.903 -19.425 1.00 59.03 96 GLY A O 1
ATOM 681 N N . SER A 1 97 ? -3.378 -6.853 -20.135 1.00 67.12 97 SER A N 1
ATOM 682 C CA . SER A 1 97 ? -4.073 -7.739 -19.187 1.00 67.12 97 SER A CA 1
ATOM 683 C C . SER A 1 97 ? -3.601 -7.490 -17.749 1.00 67.12 97 SER A C 1
ATOM 685 O O . SER A 1 97 ?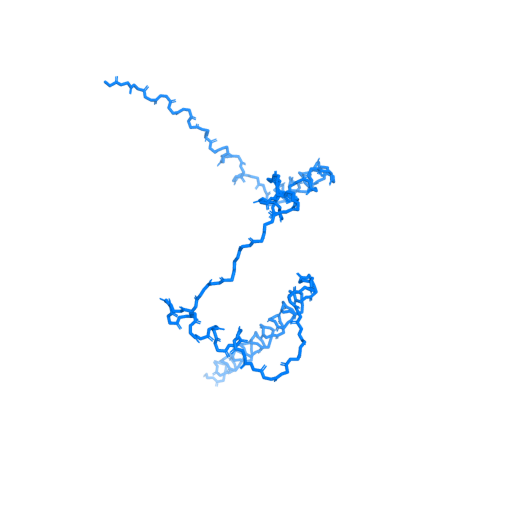 -4.419 -7.242 -16.862 1.00 67.12 97 SER A O 1
ATOM 687 N N . ASP A 1 98 ? -2.284 -7.392 -17.556 1.00 79.44 98 ASP A N 1
ATOM 688 C CA . ASP A 1 98 ? -1.643 -7.141 -16.260 1.00 79.44 98 ASP A CA 1
ATOM 689 C C . ASP A 1 98 ? -2.100 -5.817 -15.637 1.00 79.44 98 ASP A C 1
ATOM 691 O O . ASP A 1 98 ? -2.436 -5.737 -14.456 1.00 79.44 98 ASP A O 1
ATOM 695 N N . ASN A 1 99 ? -2.191 -4.753 -16.441 1.00 88.19 99 ASN A N 1
ATOM 696 C CA . ASN A 1 99 ? -2.660 -3.458 -15.955 1.00 88.19 99 ASN A CA 1
ATOM 697 C C . ASN A 1 99 ? -4.155 -3.482 -15.582 1.00 88.19 99 ASN A C 1
ATOM 699 O O . ASN A 1 99 ? -4.572 -2.814 -14.636 1.00 88.19 99 ASN A O 1
ATOM 703 N N . GLU A 1 100 ? -4.985 -4.251 -16.289 1.00 92.88 100 GLU A N 1
ATOM 704 C CA . GLU A 1 100 ? -6.391 -4.426 -15.916 1.00 92.88 100 GLU A CA 1
ATOM 705 C C . GLU A 1 100 ? -6.564 -5.232 -14.627 1.00 92.88 100 GLU A C 1
ATOM 707 O O . GLU A 1 100 ? -7.466 -4.929 -13.839 1.00 92.88 100 GLU A O 1
ATOM 712 N N . GLU A 1 101 ? -5.716 -6.233 -14.400 1.00 91.75 101 GLU A N 1
ATOM 713 C CA . GLU A 1 101 ? -5.668 -7.006 -13.160 1.00 91.75 101 GLU A CA 1
ATOM 714 C C . GLU A 1 101 ? -5.264 -6.119 -11.978 1.00 91.75 101 GLU A C 1
ATOM 716 O O . GLU A 1 10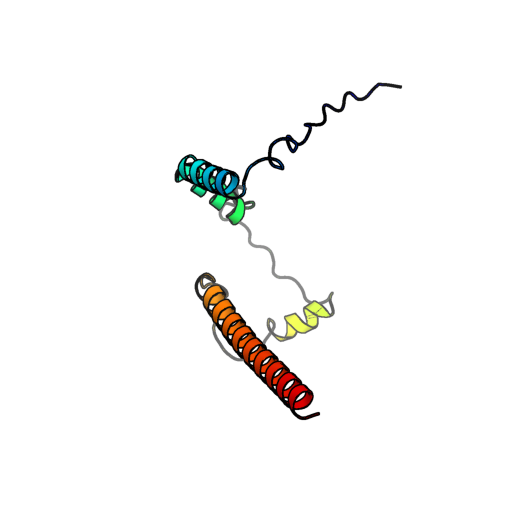1 ? -6.029 -6.003 -11.017 1.00 91.75 101 GLU A O 1
ATOM 721 N N . LEU A 1 102 ? -4.176 -5.356 -12.112 1.00 94.12 102 LEU A N 1
ATOM 722 C CA . LEU A 1 102 ? -3.749 -4.373 -11.111 1.00 94.12 102 LEU A CA 1
ATOM 723 C C . LEU A 1 102 ? -4.858 -3.361 -10.789 1.00 94.12 102 LEU A C 1
ATOM 725 O O . LEU A 1 102 ? -5.099 -3.025 -9.629 1.00 94.12 102 LEU A O 1
ATOM 729 N N . VAL A 1 103 ? -5.600 -2.886 -11.794 1.00 96.69 103 VAL A N 1
ATOM 730 C CA . VAL A 1 103 ? -6.730 -1.970 -11.569 1.00 96.69 103 VAL A CA 1
ATOM 731 C C . VAL A 1 103 ? -7.857 -2.636 -10.771 1.00 96.69 103 VAL A C 1
ATOM 733 O O . VAL A 1 103 ? -8.519 -1.958 -9.977 1.00 96.69 103 VAL A O 1
ATOM 736 N N . ARG A 1 104 ? -8.105 -3.939 -10.952 1.00 96.44 104 ARG A N 1
ATOM 737 C CA . ARG A 1 104 ? -9.100 -4.683 -10.159 1.00 96.44 104 ARG A CA 1
ATOM 738 C C . ARG A 1 104 ? -8.637 -4.838 -8.717 1.00 96.44 104 ARG A C 1
ATOM 740 O O . ARG A 1 104 ? -9.414 -4.533 -7.812 1.00 96.44 104 ARG A O 1
ATOM 747 N N . GLU A 1 105 ? -7.381 -5.210 -8.509 1.00 96.75 105 GLU A N 1
ATOM 748 C CA . GLU A 1 105 ? -6.788 -5.347 -7.177 1.00 96.75 105 GLU A CA 1
ATOM 749 C C . GLU A 1 105 ? -6.784 -4.020 -6.416 1.00 96.75 105 GLU A C 1
ATOM 751 O O . GLU A 1 105 ? -7.228 -3.950 -5.272 1.00 96.75 105 GLU A O 1
ATOM 756 N N . VAL A 1 106 ? -6.392 -2.921 -7.067 1.00 97.62 106 VAL A N 1
ATOM 757 C CA . VAL A 1 106 ? -6.411 -1.582 -6.458 1.00 97.62 106 VAL A CA 1
ATOM 758 C C . VAL A 1 106 ? -7.832 -1.166 -6.074 1.00 97.62 106 VAL A C 1
ATOM 760 O O . VAL A 1 106 ? -8.038 -0.547 -5.026 1.00 97.62 106 VAL A O 1
ATOM 763 N N . ARG A 1 107 ? -8.843 -1.501 -6.887 1.00 97.94 107 ARG A N 1
ATOM 764 C CA . ARG A 1 107 ? -10.250 -1.238 -6.537 1.00 97.94 107 ARG A CA 1
ATOM 765 C C . ARG A 1 107 ? -10.673 -2.038 -5.310 1.00 97.94 107 ARG A C 1
ATOM 767 O O . ARG A 1 107 ? -11.288 -1.455 -4.422 1.00 97.94 107 ARG A O 1
ATOM 774 N N . GLN A 1 108 ? -10.304 -3.313 -5.251 1.00 97.88 108 GLN A N 1
ATOM 775 C CA . GLN A 1 108 ? -10.593 -4.181 -4.114 1.00 97.88 108 GLN A CA 1
ATOM 776 C C . GLN A 1 108 ? -9.915 -3.678 -2.832 1.00 97.88 108 GLN A C 1
ATOM 778 O O . GLN A 1 108 ? -10.587 -3.503 -1.819 1.00 97.88 108 GLN A O 1
ATOM 783 N N . LEU A 1 109 ? -8.621 -3.345 -2.889 1.00 98.31 109 LEU A N 1
ATOM 784 C CA . LEU A 1 109 ? -7.875 -2.771 -1.764 1.00 98.31 109 LEU A CA 1
ATOM 785 C C . LEU A 1 109 ? -8.491 -1.460 -1.276 1.00 98.31 109 LEU A C 1
ATOM 787 O O . LEU A 1 109 ? -8.595 -1.226 -0.075 1.00 98.31 109 LEU A O 1
ATOM 791 N N . ARG A 1 110 ? -8.927 -0.593 -2.194 1.00 98.25 110 ARG A N 1
ATOM 792 C CA . ARG A 1 110 ? -9.585 0.668 -1.834 1.00 98.25 110 ARG A CA 1
ATOM 793 C C . ARG A 1 110 ? -10.900 0.433 -1.092 1.00 98.25 110 ARG A C 1
ATOM 795 O O . ARG A 1 110 ? -11.228 1.212 -0.196 1.00 98.25 110 ARG A O 1
ATOM 802 N N . ASP A 1 111 ? -11.662 -0.579 -1.483 1.00 98.50 111 ASP A N 1
ATOM 803 C CA . ASP A 1 111 ? -12.946 -0.877 -0.856 1.00 98.50 111 ASP A CA 1
ATOM 804 C C . ASP A 1 111 ? -12.738 -1.504 0.537 1.00 98.50 111 ASP A C 1
ATOM 806 O O . ASP A 1 111 ? -13.339 -1.030 1.501 1.00 9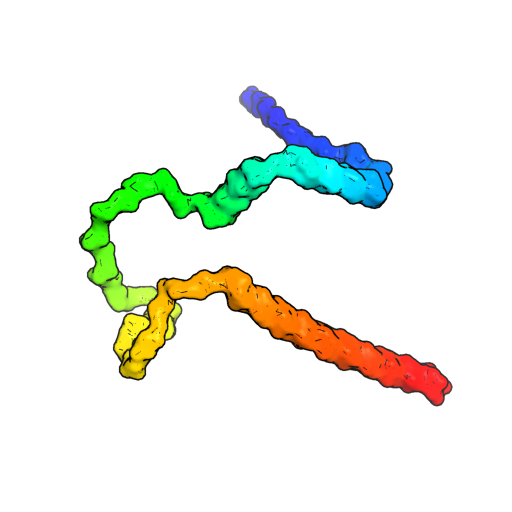8.50 111 ASP A O 1
ATOM 810 N N . GLU A 1 112 ? -11.766 -2.407 0.689 1.00 98.44 112 GLU A N 1
ATOM 811 C CA . GLU A 1 112 ? -11.332 -2.948 1.988 1.00 98.44 112 GLU A CA 1
ATOM 812 C C . GLU A 1 112 ? -10.820 -1.840 2.930 1.00 98.44 112 GLU A C 1
ATOM 814 O O . GLU A 1 112 ? -11.250 -1.722 4.077 1.00 98.44 112 GLU A O 1
ATOM 819 N N . MET A 1 113 ? -9.967 -0.940 2.428 1.00 98.38 113 MET A N 1
ATOM 820 C CA . MET A 1 113 ? -9.476 0.221 3.183 1.00 98.38 113 MET A CA 1
ATOM 821 C C . MET A 1 113 ? -10.618 1.134 3.646 1.00 98.38 113 MET A C 1
ATOM 823 O O . MET A 1 113 ? -10.586 1.677 4.756 1.00 98.38 113 MET A O 1
ATOM 827 N N . ARG A 1 114 ? -11.650 1.322 2.811 1.00 98.50 114 ARG A N 1
ATOM 828 C CA . ARG A 1 114 ? -12.850 2.086 3.187 1.00 98.50 114 ARG A CA 1
ATOM 829 C C . ARG A 1 114 ? -13.635 1.386 4.289 1.00 98.50 114 ARG A C 1
ATOM 831 O O . ARG A 1 114 ? -14.122 2.073 5.187 1.00 98.50 114 ARG A O 1
ATOM 838 N N . ASP A 1 115 ? -13.743 0.065 4.244 1.00 98.44 115 ASP A N 1
ATOM 839 C CA . ASP A 1 115 ? -14.449 -0.716 5.258 1.00 98.44 115 ASP A CA 1
ATOM 840 C C . ASP A 1 115 ? -13.713 -0.722 6.595 1.00 98.44 115 ASP A C 1
ATOM 842 O O . ASP A 1 115 ? -14.322 -0.425 7.625 1.00 98.44 115 ASP A O 1
ATOM 846 N N . GLN A 1 116 ? -12.393 -0.904 6.582 1.00 98.50 116 GLN A N 1
ATOM 847 C CA . GLN A 1 116 ? -11.556 -0.760 7.774 1.00 98.50 116 GLN A CA 1
ATOM 848 C C . GLN A 1 116 ? -11.670 0.647 8.368 1.00 98.50 116 GLN A C 1
ATOM 850 O O . GLN A 1 116 ? -11.863 0.803 9.571 1.00 98.50 116 GLN A O 1
ATOM 855 N N . THR A 1 117 ? -11.670 1.686 7.527 1.00 98.19 117 THR A N 1
ATOM 856 C CA . THR A 1 117 ? -11.870 3.069 7.987 1.00 98.19 117 THR A CA 1
ATOM 857 C C . THR A 1 117 ? -13.242 3.265 8.644 1.00 98.19 117 THR A C 1
ATOM 859 O O . THR A 1 117 ? -13.347 3.969 9.648 1.00 98.19 117 THR A O 1
ATOM 862 N N . ARG A 1 118 ? -14.313 2.654 8.116 1.00 98.00 118 ARG A N 1
ATOM 863 C CA . ARG A 1 118 ? -15.647 2.701 8.747 1.00 98.00 118 ARG A CA 1
ATOM 864 C C . ARG A 1 118 ? -15.676 1.947 10.073 1.00 98.00 118 ARG A C 1
ATOM 866 O O . ARG A 1 118 ? -16.297 2.430 11.015 1.00 98.00 118 ARG A O 1
ATOM 873 N N . ALA A 1 119 ? -15.022 0.790 10.146 1.00 98.25 119 ALA A N 1
ATOM 874 C CA . ALA A 1 119 ? -14.920 0.011 11.375 1.00 98.25 119 ALA A CA 1
ATOM 875 C C . ALA A 1 119 ? -14.181 0.797 12.466 1.00 98.25 119 ALA A C 1
ATOM 877 O O . ALA A 1 119 ? -14.681 0.893 13.582 1.00 98.25 119 ALA A O 1
ATOM 878 N N . LEU A 1 120 ? -13.057 1.434 12.122 1.00 98.31 120 LEU A N 1
ATOM 879 C CA . LEU A 1 120 ? -12.300 2.288 13.038 1.00 98.31 120 LEU A CA 1
ATOM 880 C C . LEU A 1 120 ? -13.130 3.468 13.548 1.00 98.31 120 LEU A C 1
ATOM 882 O O . LEU A 1 120 ? -13.116 3.728 14.744 1.00 98.31 120 LEU A O 1
ATOM 886 N N . LYS A 1 121 ? -13.889 4.142 12.675 1.00 97.62 121 LYS A N 1
ATOM 887 C CA . LYS A 1 121 ? -14.793 5.227 13.094 1.00 97.62 121 LYS A CA 1
ATOM 888 C C . LYS A 1 121 ? -15.855 4.735 14.067 1.00 97.62 121 LYS A C 1
ATOM 890 O O . LYS A 1 121 ? -16.003 5.316 15.122 1.00 97.62 121 LYS A O 1
ATOM 895 N N . ARG A 1 122 ? -16.507 3.608 13.768 1.00 96.75 122 ARG A N 1
ATOM 896 C CA . ARG A 1 122 ? -17.499 3.018 14.677 1.00 96.75 122 ARG A CA 1
ATOM 897 C C . ARG A 1 122 ? -16.902 2.675 16.046 1.00 96.75 122 ARG A C 1
ATOM 899 O O . ARG A 1 122 ? -17.576 2.847 17.051 1.00 96.75 122 ARG A O 1
ATOM 906 N N . ILE A 1 123 ? -15.676 2.150 16.079 1.00 97.62 123 ILE A N 1
ATOM 907 C CA . ILE A 1 123 ? -14.979 1.851 17.337 1.00 97.62 123 ILE A CA 1
ATOM 908 C C . ILE A 1 123 ? -14.662 3.148 18.082 1.00 97.62 123 ILE A C 1
ATOM 910 O O . ILE A 1 123 ? -14.874 3.207 19.284 1.00 97.62 123 ILE A O 1
ATOM 914 N N . ALA A 1 124 ? -14.176 4.174 17.381 1.00 97.19 124 ALA A N 1
ATOM 915 C CA . ALA A 1 124 ? -13.893 5.473 17.978 1.00 97.19 124 ALA A CA 1
ATOM 916 C C . ALA A 1 124 ? -15.160 6.115 18.563 1.00 97.19 124 ALA A C 1
ATOM 918 O O . ALA A 1 124 ? -15.132 6.514 19.718 1.00 97.19 124 ALA A O 1
ATOM 919 N N . ASP A 1 125 ? -16.266 6.117 17.814 1.00 97.00 125 ASP A N 1
ATOM 920 C CA . ASP A 1 125 ? -17.559 6.637 18.271 1.00 97.00 125 ASP A CA 1
ATOM 921 C C . ASP A 1 125 ? -18.030 5.883 19.532 1.00 97.00 125 ASP A C 1
ATOM 923 O O . ASP A 1 125 ? -18.406 6.491 20.527 1.00 97.00 125 ASP A O 1
ATOM 927 N N . ALA A 1 126 ? -17.924 4.548 19.542 1.00 96.56 126 ALA A N 1
ATOM 928 C CA . ALA A 1 126 ? -18.301 3.733 20.700 1.00 96.56 126 ALA A CA 1
ATOM 929 C C . ALA A 1 126 ? -17.417 3.966 21.940 1.00 96.56 126 ALA A C 1
ATOM 931 O O . ALA A 1 126 ? -17.874 3.728 23.050 1.00 96.56 126 ALA A O 1
ATOM 932 N N . LEU A 1 127 ? -16.163 4.389 21.758 1.00 95.31 127 LEU A N 1
ATOM 933 C CA . LEU A 1 127 ? -15.260 4.751 22.855 1.00 95.31 127 LEU A CA 1
ATOM 934 C C . LEU A 1 127 ? -15.467 6.191 23.348 1.00 95.31 127 LEU A C 1
ATOM 936 O O . LEU A 1 127 ? -15.012 6.507 24.441 1.00 95.31 127 LEU A O 1
ATOM 940 N N . GLU A 1 128 ? -16.070 7.069 22.542 1.00 92.00 128 GLU A N 1
ATOM 941 C CA . GLU A 1 128 ? -16.394 8.451 22.926 1.00 92.00 128 GLU A CA 1
ATOM 942 C C . GLU A 1 128 ? -17.719 8.539 23.700 1.00 92.00 128 GLU A C 1
ATOM 944 O O . GLU A 1 128 ? -17.880 9.423 24.540 1.00 92.00 128 GLU A O 1
ATOM 949 N N . ASP A 1 129 ? -18.647 7.615 23.438 1.00 84.50 129 ASP A N 1
ATOM 950 C CA . ASP A 1 129 ? -19.968 7.568 24.076 1.00 84.50 129 ASP A CA 1
ATOM 951 C C . ASP A 1 129 ? -19.981 6.904 25.485 1.00 84.50 129 ASP A C 1
ATOM 953 O O . ASP A 1 129 ? -21.003 7.000 26.173 1.00 84.50 129 ASP A O 1
ATOM 957 N N . ASP A 1 130 ? -18.882 6.263 25.921 1.00 63.91 130 ASP A N 1
ATOM 958 C CA . ASP A 1 130 ? -18.672 5.642 27.257 1.00 63.91 130 ASP A CA 1
ATOM 959 C C . ASP A 1 130 ? -17.890 6.561 28.227 1.00 63.91 130 ASP A C 1
ATOM 961 O O . ASP A 1 130 ? -18.304 6.680 29.409 1.00 63.91 130 ASP A O 1
#

Secondary structure (DSSP, 8-state):
-------------SSTTSS-HHHHHHHHHHHHHHS-HHHHHHHHHHHHHSS--S---S----------S-HHHHHHHTTSS--S-----S-S-TTHHHHHHHHHHHHHHHHHHHHHHHHHHHHHHHHH--

Organism: NCBI:txid996166

Radius of gyration: 28.03 Å; chains: 1; bounding box: 67×55×66 Å

Sequence (130 aa):
MAEDEETGEEPQNGDDEQKSFRERVEEIRERREEESDEDRRERMEEMMGGGGGGPGGPGGPGGMGGGGGNPFAQMMGGMMGGGPGGGMGPGGRDEGSDNEELVREVRQLRDEMRDQTRALKRIADALEDD

pLDDT: mean 70.06, std 19.2, range [38.5, 98.5]

=== Feature glossary ===
Legend for the data blocks above and below:

— What the protein is —

The amino-acid sequence is the protein's primary structure: the linear order of residues from the N-terminus to the C-terminus, written in one-letter code. Everything else here — the 3D coordinates, the secondary structure, the domain annotations — is ultimately a consequence of this string.

Functional annotations link the protein to curated databases. InterPro entries identify conserved domains and families by matching the sequence against member-database signatures (Pfam, PROSITE, CDD, …). Gene Ontology (GO) terms describe molecular function, biological process, and cellular component in a controlled vocabulary. CATH places the structure in a hierarchica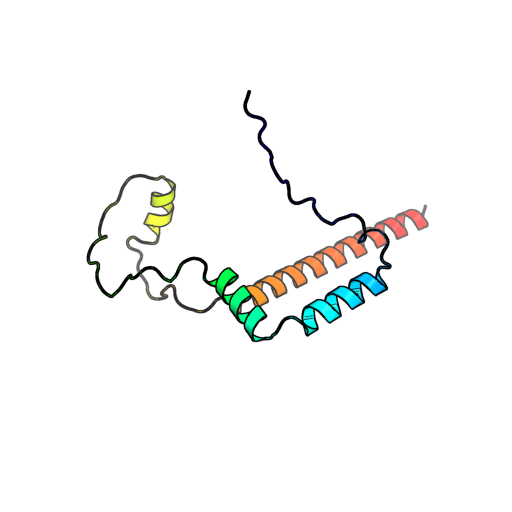l fold classification (Class/Architecture/Topology/Homologous-superfamily). The organism is the source species.

— Where its atoms are —

Atomic coordinates in PDBx/mmCIF format — the same representation the Protein Data Bank distributes. Each line of the _atom_site loop places one backbone atom in Cartesian space (units: ångströms, origin: arbitrary).

The six renders are orthographic views along the three Cartesian axes in both directions. Representation (cartoon, sticks, or surface) and color scheme (sequence-rainbow or by-chain) vary across proteins so the training set covers all the common visualization conventions.

— Local backbone conformation —

Eight-state secondary structure (DSSP): H is the canonical α-helix, G the tighter 3₁₀-helix, I the wider π-helix; E/B are β-structure, T and S are turns and bends, and '-' is everything else. DSSP derives these from the pattern of main-chain N–H···O=C hydrogen bonds, not from the sequence.

Three-state secondary structure (P-SEA) collapses the eight DSSP classes into helix (a), strand (b), and coil (c). P-SEA assigns these from Cα geometry alone — distances and angles — without requiring backbone oxygens, so it works on any Cα trace.

φ (phi) and ψ (psi) are the two rotatable backbone dihedrals per residue: φ is the C(i-1)–N–Cα–C torsion, ψ is the N–Cα–C–N(i+1) torsion, both in degrees on (−180°, 180°]. α-helical residues cluster near (−60°, −45°); β-strand residues near (−120°, +130°). A Ramachandran plot is simply a scatter of (φ, ψ) for every residue.

— Global shape and packing —

The geometric summary reports three shape descriptors. Rg (radius of gyration) measures how spread out the Cα atoms are about their centre of mass; compact globular proteins have small Rg, elongated or unfolded ones large. Cα contacts (<8 Å, |i−j|>4) count long-range residue pairs in spatial proximity — high for tightly packed folds, near zero for rods or random coil. The bounding-box extents give the protein's footprint along x, y, z in Å.

SASA measures how much of the protein is reachable by solvent. It is computed by rolling a water-sized probe over the atomic surface and summing the exposed area (Å²). Per-residue SASA distinguishes core (buried, low SASA) from surface (exposed, high SASA) residues; total SASA is a whole-molecule size measure.

Plot images: a contact map (which residues are close in 3D, as an N×N binary image), a Ramachandran scatter (backbone torsion angles, revealing secondary-structure composition at a glance), and — for AlphaFold structures — a PAE heatmap (pairwise prediction confidence).

— Structural neighborhood —

A 3Di character summarizes, for each residue, the relative orientation of the Cα frame of its nearest spatial neighbor. Because it encodes fold topology rather than chemistry, 3Di alignments detect remote structural similarity that sequence alignment misses.

The Foldseek neighbor list gives the closest experimentally determined structures in the PDB, ranked by structural alignment. TM-score near 1 means near-identical fold; near 0.3 means only rough topology match. This is how one finds what a novel AlphaFold prediction most resembles in the solved-structure universe.

— Confidence and disorder —

For AlphaFold models, the B-factor field carries pLDDT — the model's own estimate of local accuracy on a 0–100 scale. Regions with pLDDT<50 should be treated as essentially unmodeled; they often correspond to intrinsically disordered segments.

Crystallographic B-factors measure how much each atom's electron density is smeared out, in Å². They rise in mobile loops and surface residues and fall in the buried interior. In AlphaFold models this column is repurposed to hold pLDDT instead.

Predicted Aligned Error (PAE) is an AlphaFold confidence matrix: entry (i, j) is the expected error in the position of residue j, in ångströms, when the prediction is superimposed on the true structure at residue i. Low PAE within a block of residues means that block is internally rigid and well-predicted; high PAE between two blocks means their relative placement is uncertain even if each block individually is confident.